Protein AF-A0A966RCL5-F1 (afdb_monomer_lite)

pLDDT: mean 83.94, std 15.54, range [43.03, 97.88]

Foldseek 3Di:
DDPVVVVVVVVVVPPDDPVDDDDDPDDDDDVPVVAPPVRLVVVLVVLVVCCVPPPVSVVVLLVVLCVVAPQHDADFDDDPDPVVRVVVSVVVVVLQCQAAPVSPDGVSVVSSVQSSLCVRRVDKDWDFDDPPPPRTHIYIDRLVVQAQDPVCPPPPQAHSNDGD

Secondary structure (DSSP, 8-state):
--THHHHHHHHHHSS--TTS----------HHHHS-HHHHHHHHHHHHHHHHH-HHHHHHHHHHHHHHHTT-PPP---SS-HHHHHHHHHHHHHHHHS-BTTS---HHHHHHHHHHHHHHHS-EEEEEEE-SSS-EEEEEEEGGG-S--GGGTT-TTEETTEE-

Sequence (164 aa):
MSLGSWFGRIVRAGAQDYTKRQHIYVTPQDTRTDVTNQSRKQVLGLARYWFYNSPVVRGAIDCMVRNSIGPGIKMQSRTSDEGWNRATEDWLSTWALACDVRGLLDFNTLQQVATRTMLRDNEVFLLLADNGDGWPMLQMVEAHRCETPDYLQGEKRVIDGVRV

Structure (mmCIF, N/CA/C/O backbone):
data_AF-A0A966RCL5-F1
#
_entry.id   AF-A0A966RCL5-F1
#
loop_
_atom_site.group_PDB
_atom_site.id
_atom_site.type_symbol
_atom_site.label_atom_id
_atom_site.label_alt_id
_atom_site.label_comp_id
_atom_site.label_asym_id
_atom_site.label_entity_id
_atom_site.label_seq_id
_atom_site.pdbx_PDB_ins_code
_atom_site.Cartn_x
_atom_site.Cartn_y
_atom_site.Cartn_z
_atom_site.occupancy
_atom_site.B_iso_or_equiv
_atom_site.auth_seq_id
_atom_site.auth_comp_id
_atom_site.auth_asym_id
_atom_site.auth_atom_id
_atom_site.pdbx_PDB_model_num
ATOM 1 N N . MET A 1 1 ? -26.801 -6.128 57.883 1.00 46.91 1 MET A N 1
ATOM 2 C CA . MET A 1 1 ? -26.048 -6.130 56.607 1.00 46.91 1 MET A CA 1
ATOM 3 C C . MET A 1 1 ? -26.411 -4.853 55.858 1.00 46.91 1 MET A C 1
ATOM 5 O O . MET A 1 1 ? -27.591 -4.625 55.651 1.00 46.91 1 MET A O 1
ATOM 9 N N . SER A 1 2 ? -25.443 -3.976 55.572 1.00 49.44 2 SER A N 1
ATOM 10 C CA . SER A 1 2 ? -25.685 -2.647 54.975 1.00 49.44 2 SER A CA 1
ATOM 11 C C . SER A 1 2 ? -25.618 -2.707 53.444 1.00 49.44 2 SER A C 1
ATOM 13 O O . SER A 1 2 ? -24.644 -3.234 52.904 1.00 49.44 2 SER A O 1
ATOM 15 N N . LEU A 1 3 ? -26.619 -2.136 52.756 1.00 51.12 3 LEU A N 1
ATOM 16 C CA . LEU A 1 3 ? -26.706 -2.036 51.287 1.00 51.12 3 LEU A CA 1
ATOM 17 C C . LEU A 1 3 ? -25.463 -1.398 50.635 1.00 51.12 3 LEU A C 1
ATOM 19 O O . LEU A 1 3 ? -25.152 -1.697 49.484 1.00 51.12 3 LEU A O 1
ATOM 23 N N . GLY A 1 4 ? -24.714 -0.567 51.369 1.00 55.16 4 GLY A N 1
ATOM 24 C CA . GLY A 1 4 ? -23.515 0.104 50.857 1.00 55.16 4 GLY A CA 1
ATOM 25 C C . GLY A 1 4 ? -22.352 -0.839 50.520 1.00 55.16 4 GLY A C 1
ATOM 26 O O . GLY A 1 4 ? -21.552 -0.528 49.640 1.00 55.16 4 GLY A O 1
ATOM 27 N N . SER A 1 5 ? -22.259 -2.018 51.153 1.00 54.28 5 SER A N 1
ATOM 28 C CA . SER A 1 5 ? -21.171 -2.970 50.861 1.00 54.28 5 SER A CA 1
ATOM 29 C C . SER A 1 5 ? -21.418 -3.800 49.598 1.00 54.28 5 SER A C 1
ATOM 31 O O . SER A 1 5 ? -20.472 -4.327 49.008 1.00 54.28 5 SER A O 1
ATOM 33 N N . 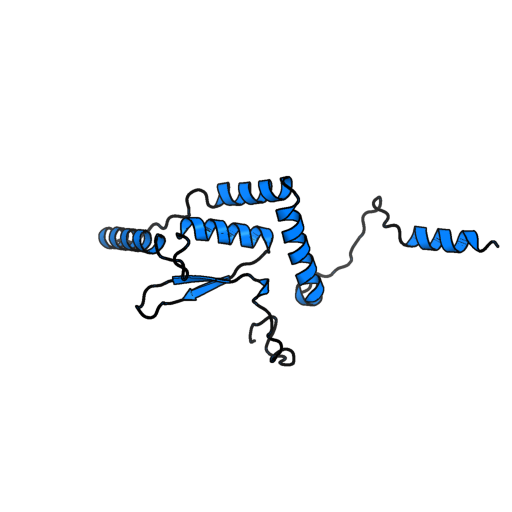TRP A 1 6 ? -22.676 -3.898 49.159 1.00 49.66 6 TRP A N 1
ATOM 34 C CA . TRP A 1 6 ? -23.063 -4.684 47.990 1.00 49.66 6 TRP A CA 1
ATOM 35 C C . TRP A 1 6 ? -22.715 -3.958 46.686 1.00 49.66 6 TRP A C 1
ATOM 37 O O . TRP A 1 6 ? -22.041 -4.530 45.830 1.00 49.66 6 TRP A O 1
ATOM 47 N N . PHE A 1 7 ? -23.034 -2.663 46.588 1.00 43.03 7 PHE A N 1
ATOM 48 C CA . PHE A 1 7 ? -22.668 -1.846 45.426 1.00 43.03 7 PHE A CA 1
ATOM 49 C C . PHE A 1 7 ? -21.148 -1.669 45.279 1.00 43.03 7 PHE A C 1
ATOM 51 O O . PHE A 1 7 ? -20.618 -1.798 44.176 1.00 43.03 7 PHE A O 1
ATOM 58 N N . GLY A 1 8 ? -20.411 -1.480 46.381 1.00 45.62 8 GLY A N 1
ATOM 59 C CA . GLY A 1 8 ? -18.943 -1.382 46.341 1.00 45.62 8 GLY A CA 1
ATOM 60 C C . GLY A 1 8 ? -18.240 -2.672 45.889 1.00 45.62 8 GLY A C 1
ATOM 61 O O . GLY A 1 8 ? -17.178 -2.618 45.266 1.00 45.62 8 GLY A O 1
ATOM 62 N N . ARG A 1 9 ? -18.840 -3.842 46.154 1.00 45.62 9 ARG A N 1
ATOM 63 C CA . ARG A 1 9 ? -18.336 -5.143 45.680 1.00 45.62 9 ARG A CA 1
ATOM 64 C C . ARG A 1 9 ? -18.590 -5.367 44.192 1.00 45.62 9 ARG A C 1
ATOM 66 O O . ARG A 1 9 ? -17.720 -5.923 43.531 1.00 45.62 9 ARG A O 1
ATOM 73 N N . ILE A 1 10 ? -19.720 -4.901 43.662 1.00 49.59 10 ILE A N 1
ATOM 74 C CA . ILE A 1 10 ? -20.030 -4.985 42.226 1.00 49.59 10 ILE A CA 1
ATOM 75 C C . ILE A 1 10 ? -19.056 -4.121 41.414 1.00 49.59 10 ILE A C 1
ATOM 77 O O . ILE A 1 10 ? -18.501 -4.586 40.423 1.00 49.59 10 ILE A O 1
ATOM 81 N N . VAL A 1 11 ? -18.757 -2.903 41.879 1.00 47.62 11 VAL A N 1
ATOM 82 C CA . VAL A 1 11 ? -17.806 -2.003 41.198 1.00 47.62 11 VAL A CA 1
ATOM 83 C C . VAL A 1 11 ? -16.373 -2.554 41.231 1.00 47.62 11 VAL A C 1
ATOM 85 O O . VAL A 1 11 ? -15.650 -2.437 40.246 1.00 47.62 11 VAL A O 1
ATOM 88 N N . ARG A 1 12 ? -15.965 -3.239 42.312 1.00 45.25 12 ARG A N 1
ATOM 89 C CA . ARG A 1 12 ? -14.673 -3.954 42.355 1.00 45.25 12 ARG A CA 1
ATOM 90 C C . ARG A 1 12 ? -14.645 -5.248 41.538 1.00 45.25 12 ARG A C 1
ATOM 92 O O . ARG A 1 12 ? -13.559 -5.664 41.159 1.00 45.25 12 ARG A O 1
ATOM 99 N N . ALA A 1 13 ? -15.789 -5.868 41.250 1.00 48.09 13 ALA A N 1
ATOM 100 C CA . ALA A 1 13 ? -15.859 -7.063 40.405 1.00 48.09 13 ALA A CA 1
ATOM 101 C C . ALA A 1 13 ? -15.697 -6.751 38.903 1.00 48.09 13 ALA A C 1
ATOM 103 O O . ALA A 1 13 ? -15.350 -7.646 38.139 1.00 48.09 13 ALA A O 1
ATOM 104 N N . GLY A 1 14 ? -15.913 -5.495 38.487 1.00 46.78 14 GLY A N 1
ATOM 105 C CA . GLY A 1 14 ? -15.661 -5.017 37.120 1.00 46.78 14 GLY A CA 1
ATOM 106 C C . GLY A 1 14 ? -14.296 -4.346 36.912 1.00 46.78 14 GLY A C 1
ATOM 107 O O . GLY A 1 14 ? -13.959 -3.990 35.786 1.00 46.78 14 GLY A O 1
ATOM 108 N N . ALA A 1 15 ? -13.504 -4.154 37.971 1.00 53.31 15 ALA A N 1
ATOM 109 C CA . ALA A 1 15 ? -12.158 -3.610 37.843 1.00 53.31 15 ALA A CA 1
ATOM 110 C C . ALA A 1 15 ? -11.217 -4.713 37.341 1.00 53.31 15 ALA A C 1
ATOM 112 O O . ALA A 1 15 ? -10.937 -5.679 38.050 1.00 53.31 15 ALA A O 1
ATOM 113 N N . GLN A 1 16 ? -10.753 -4.574 36.101 1.00 58.06 16 GLN A N 1
ATOM 114 C CA . GLN A 1 16 ? -9.826 -5.511 35.478 1.00 58.06 16 GLN A CA 1
ATOM 115 C C . GLN A 1 16 ? -8.510 -5.522 36.280 1.00 58.06 16 GLN A C 1
ATOM 117 O O . GLN A 1 16 ? -7.799 -4.522 36.350 1.00 58.06 16 GLN A O 1
ATOM 122 N N . ASP A 1 17 ? -8.223 -6.632 36.961 1.00 60.06 17 ASP A N 1
ATOM 123 C CA . ASP A 1 17 ? -7.047 -6.788 37.824 1.00 60.06 17 ASP A CA 1
ATOM 124 C C . ASP A 1 17 ? -5.792 -7.014 36.962 1.00 60.06 17 ASP A C 1
ATOM 126 O O . ASP A 1 17 ? -5.484 -8.139 36.564 1.00 60.06 17 ASP A O 1
ATOM 130 N N . TYR A 1 18 ? -5.076 -5.930 36.645 1.00 60.59 18 TYR A N 1
ATOM 131 C CA . TYR A 1 18 ? -3.883 -5.935 35.781 1.00 60.59 18 TYR A CA 1
ATOM 132 C C . TYR A 1 18 ? -2.660 -6.636 36.395 1.00 60.59 18 TYR A C 1
ATOM 134 O O . TYR A 1 18 ? -1.648 -6.809 35.718 1.00 60.59 18 TYR A O 1
ATOM 142 N N . THR A 1 19 ? -2.721 -7.035 37.670 1.00 67.19 19 THR A N 1
ATOM 143 C CA . THR A 1 19 ? -1.608 -7.721 38.349 1.00 67.19 19 THR A CA 1
ATOM 144 C C . THR A 1 19 ? -1.571 -9.224 38.082 1.00 67.19 19 THR A C 1
ATOM 146 O O . THR A 1 19 ? -0.574 -9.882 38.380 1.00 67.19 19 THR A O 1
ATOM 149 N N . LYS A 1 20 ? -2.635 -9.786 37.497 1.00 55.88 20 LYS A N 1
ATOM 150 C CA . LYS A 1 20 ? -2.749 -11.221 37.234 1.00 55.88 20 LYS A CA 1
ATOM 151 C C . LYS A 1 20 ? -2.663 -11.507 35.745 1.00 55.88 20 LYS A C 1
ATOM 153 O O . LYS A 1 20 ? -3.388 -10.927 34.940 1.00 55.88 20 LYS A O 1
ATOM 158 N N . ARG A 1 21 ? -1.811 -12.471 35.383 1.00 53.72 21 ARG A N 1
ATOM 159 C CA . ARG A 1 21 ? -1.756 -13.018 34.025 1.00 53.72 21 ARG A CA 1
ATOM 160 C C . ARG A 1 21 ? -3.096 -13.686 33.713 1.00 53.72 21 ARG A C 1
ATOM 162 O O . ARG A 1 21 ? -3.425 -14.720 34.287 1.00 53.72 21 ARG A O 1
ATOM 169 N N . GLN A 1 22 ? -3.871 -13.077 32.824 1.00 53.66 22 GLN A N 1
ATOM 170 C CA . GLN A 1 22 ? -5.119 -13.647 32.330 1.00 53.66 22 GLN A CA 1
ATOM 171 C C . GLN A 1 22 ? -4.786 -14.760 31.332 1.00 53.66 22 GLN A C 1
ATOM 173 O O . GLN A 1 22 ? -4.090 -14.529 30.344 1.00 53.66 22 GLN A O 1
ATOM 178 N N . HIS A 1 23 ? -5.265 -15.973 31.601 1.00 49.69 23 HIS A N 1
ATOM 179 C CA . HIS A 1 23 ? -5.254 -17.054 30.623 1.00 49.69 23 HIS A CA 1
ATOM 180 C C . HIS A 1 23 ? -6.547 -16.983 29.815 1.00 49.69 23 HIS A C 1
ATOM 182 O O . HIS A 1 23 ? -7.626 -17.255 30.337 1.00 49.69 23 HIS A O 1
ATOM 188 N N . ILE A 1 24 ? -6.429 -16.600 28.545 1.00 62.91 24 ILE A N 1
ATOM 189 C CA . ILE A 1 24 ? -7.526 -16.675 27.583 1.00 62.91 24 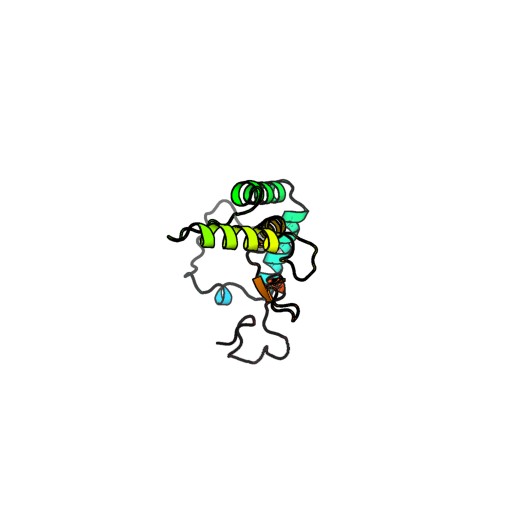ILE A CA 1
ATOM 190 C C . ILE A 1 24 ? -7.447 -18.062 26.945 1.00 62.91 24 ILE A C 1
ATOM 192 O O . ILE A 1 24 ? -6.521 -18.351 26.189 1.00 62.91 24 ILE A O 1
ATOM 196 N N . TYR A 1 25 ? -8.396 -18.934 27.282 1.00 57.62 25 TYR A N 1
ATOM 197 C CA . TYR A 1 25 ? -8.527 -20.258 26.672 1.00 57.62 25 TYR A CA 1
ATOM 198 C C . TYR A 1 25 ? -9.247 -20.138 25.327 1.00 57.62 25 TYR A C 1
ATOM 200 O O . TYR A 1 25 ? -10.406 -20.520 25.192 1.00 57.62 25 TYR A O 1
ATOM 208 N N . VAL A 1 26 ? -8.562 -19.560 24.343 1.00 61.88 26 VAL A N 1
ATOM 209 C CA . VAL A 1 26 ? -9.010 -19.547 22.948 1.00 61.88 26 VAL A CA 1
ATOM 210 C C . VAL A 1 26 ? -8.265 -20.644 22.204 1.00 61.88 26 VAL A C 1
ATOM 212 O O . VAL A 1 26 ? -7.035 -20.685 22.186 1.00 61.88 26 VAL A O 1
ATOM 215 N N . THR A 1 27 ? -9.017 -21.560 21.603 1.00 67.56 27 THR A N 1
ATOM 216 C CA . THR A 1 27 ? -8.495 -22.380 20.510 1.00 67.56 27 THR A CA 1
ATOM 217 C C . THR A 1 27 ? -8.407 -21.458 19.298 1.00 67.56 27 THR A C 1
ATOM 219 O O . THR A 1 27 ? -9.427 -20.843 19.000 1.00 67.56 27 THR A O 1
ATOM 222 N N . PRO A 1 28 ? -7.255 -21.308 18.621 1.00 57.34 28 PRO A N 1
ATOM 223 C CA . PRO A 1 28 ? -7.177 -20.442 17.449 1.00 57.34 28 PRO A CA 1
ATOM 224 C C . PRO A 1 28 ? -8.182 -20.937 16.407 1.00 57.34 28 PRO A C 1
ATOM 226 O O . PRO A 1 28 ? -8.071 -22.064 15.921 1.00 57.34 28 PRO A O 1
ATOM 229 N N . GLN A 1 29 ? -9.197 -20.124 16.134 1.00 65.81 29 GLN A N 1
ATOM 230 C CA . GLN A 1 29 ? -10.150 -20.347 15.061 1.00 65.81 29 GLN A CA 1
ATOM 231 C C . GLN A 1 29 ? -9.920 -19.292 13.980 1.00 65.81 29 GLN A C 1
ATOM 233 O O . GLN A 1 29 ? -9.048 -18.428 14.086 1.00 65.81 29 GLN A O 1
ATOM 238 N N . ASP A 1 30 ? -10.665 -19.404 12.888 1.00 66.06 30 ASP A N 1
ATOM 239 C CA . ASP A 1 30 ? -10.607 -18.405 11.834 1.00 66.06 30 ASP A CA 1
ATOM 240 C C . ASP A 1 30 ? -11.062 -17.038 12.379 1.00 66.06 30 ASP A C 1
ATOM 242 O O . ASP A 1 30 ? -11.990 -16.952 13.185 1.00 66.06 30 ASP A O 1
ATOM 246 N N . THR A 1 31 ? -10.450 -15.940 11.930 1.00 63.66 31 THR A N 1
ATOM 247 C CA . THR A 1 31 ? -10.718 -14.598 12.496 1.00 63.66 31 THR A CA 1
ATOM 248 C C . THR A 1 31 ? -12.201 -14.217 12.385 1.00 63.66 31 THR A C 1
ATOM 250 O O . THR A 1 31 ? -12.730 -13.487 13.221 1.00 63.66 31 THR A O 1
ATOM 253 N N . ARG A 1 32 ? -12.905 -14.787 11.398 1.00 66.62 32 ARG A N 1
ATOM 254 C CA . ARG A 1 32 ? -14.361 -14.696 11.226 1.00 66.62 32 ARG A CA 1
ATOM 255 C C . ARG A 1 32 ? -15.159 -15.182 12.442 1.00 66.62 32 ARG A C 1
ATOM 257 O O . ARG A 1 32 ? -16.207 -14.614 12.738 1.00 66.62 32 ARG A O 1
ATOM 264 N N . THR A 1 33 ? -14.743 -16.267 13.093 1.00 69.44 33 THR A N 1
ATOM 265 C CA . THR A 1 33 ? -15.453 -16.802 14.268 1.00 69.44 33 THR A CA 1
ATOM 266 C C . THR A 1 33 ? -15.073 -16.073 15.546 1.00 69.44 33 THR A C 1
ATOM 268 O O . THR A 1 33 ? -15.893 -15.996 16.457 1.00 69.44 33 THR A O 1
ATOM 271 N N . ASP A 1 34 ? -13.865 -15.510 15.587 1.00 73.50 34 ASP A N 1
ATOM 272 C CA . ASP A 1 34 ? -13.339 -14.826 16.767 1.00 73.50 34 ASP A CA 1
ATOM 273 C C . ASP A 1 34 ? -13.782 -13.356 16.845 1.00 73.50 34 ASP A C 1
ATOM 275 O O . ASP A 1 34 ? -13.901 -12.798 17.938 1.00 73.50 34 ASP A O 1
ATOM 279 N N . VAL A 1 35 ? -14.048 -12.711 15.702 1.00 76.56 35 VAL A N 1
ATOM 280 C CA . VAL A 1 35 ? -14.335 -11.273 15.627 1.00 76.56 35 VAL A CA 1
ATOM 281 C C . VAL A 1 35 ? -15.534 -10.994 14.722 1.00 76.56 35 VAL A C 1
ATOM 283 O O . VAL A 1 35 ? -15.554 -11.347 13.546 1.00 76.56 35 VAL A O 1
ATOM 286 N N . THR A 1 36 ? -16.531 -10.280 15.253 1.00 80.94 36 THR A N 1
ATOM 287 C CA . THR A 1 36 ? -17.680 -9.825 14.452 1.00 80.94 36 THR A CA 1
ATOM 288 C C . THR A 1 36 ? -17.272 -8.749 13.439 1.00 80.94 36 THR A C 1
ATOM 290 O O . THR A 1 36 ? -16.323 -7.991 13.662 1.00 80.94 36 THR A O 1
ATOM 293 N N . ASN A 1 37 ? -18.042 -8.592 12.358 1.00 78.12 37 ASN A N 1
ATOM 294 C CA . ASN A 1 37 ? -17.800 -7.542 11.357 1.00 78.12 37 ASN A CA 1
ATOM 295 C C . ASN A 1 37 ? -17.778 -6.133 11.975 1.00 78.12 37 ASN A C 1
ATOM 297 O O . ASN A 1 37 ? -16.945 -5.301 11.613 1.00 78.12 37 ASN A O 1
ATOM 301 N N . GLN A 1 38 ? -18.638 -5.871 12.963 1.00 80.25 38 GLN A N 1
ATOM 302 C CA . GLN A 1 38 ? -18.665 -4.593 13.672 1.00 80.25 38 GLN A CA 1
ATOM 303 C C . GLN A 1 38 ? -17.400 -4.375 14.511 1.00 80.25 38 GLN A C 1
ATOM 305 O O . GLN A 1 38 ? -16.808 -3.297 14.457 1.00 80.25 38 GLN A O 1
ATOM 310 N N . SER A 1 39 ? -16.948 -5.397 15.241 1.00 84.88 39 SER A N 1
ATOM 311 C CA . SER A 1 39 ? -15.701 -5.339 16.010 1.00 84.88 39 SER A CA 1
ATOM 312 C C . SER A 1 39 ? -14.490 -5.110 15.100 1.00 84.88 39 SER A C 1
ATOM 314 O O . SER A 1 39 ? -13.619 -4.309 15.433 1.00 84.88 39 SER A O 1
ATOM 316 N N . ARG A 1 40 ? -14.466 -5.715 13.903 1.00 81.19 40 ARG A N 1
ATOM 317 C CA . ARG A 1 40 ? -13.418 -5.479 12.896 1.00 81.19 40 ARG A CA 1
ATOM 318 C C . ARG A 1 40 ? -13.370 -4.010 12.457 1.00 81.19 40 ARG A C 1
ATOM 320 O O . ARG A 1 40 ? -12.300 -3.402 12.457 1.00 81.19 40 ARG A O 1
ATOM 327 N N . LYS A 1 41 ? -14.531 -3.408 12.165 1.00 85.12 41 LYS A N 1
ATOM 328 C CA . LYS A 1 41 ? -14.639 -1.976 11.822 1.00 85.12 41 LYS A CA 1
ATOM 329 C C . LYS A 1 41 ? -14.184 -1.071 12.974 1.00 85.12 41 LYS A C 1
ATOM 331 O O . LYS A 1 41 ? -13.519 -0.066 12.731 1.00 85.12 41 LYS A O 1
ATOM 336 N N . GLN A 1 42 ? -14.487 -1.432 14.223 1.00 89.31 42 GLN A N 1
ATOM 337 C CA . GLN A 1 42 ? -14.026 -0.694 15.406 1.00 89.31 42 GLN A CA 1
ATOM 338 C C . GLN A 1 42 ? -12.503 -0.744 15.566 1.00 89.31 42 GLN A C 1
ATOM 340 O O . GLN A 1 42 ? -11.888 0.296 15.796 1.00 89.31 42 GLN A O 1
ATOM 345 N N . VAL A 1 43 ? -11.887 -1.921 15.400 1.00 88.56 43 VAL A N 1
ATOM 346 C CA . VAL A 1 43 ? -10.424 -2.081 15.446 1.00 88.56 43 VAL A CA 1
ATOM 347 C C . VAL A 1 43 ? -9.757 -1.240 14.360 1.00 88.56 43 VAL A C 1
ATOM 349 O O . VAL A 1 43 ? -8.813 -0.508 14.652 1.00 88.56 43 VAL A O 1
ATOM 352 N N . LEU A 1 44 ? -10.285 -1.268 13.134 1.00 89.94 44 LEU A N 1
ATOM 353 C CA . LEU A 1 44 ? -9.789 -0.436 12.038 1.00 89.94 44 LEU A CA 1
ATOM 354 C C . LEU A 1 44 ? -9.898 1.066 12.356 1.00 89.94 44 LEU A C 1
ATOM 356 O O . LEU A 1 44 ? -8.944 1.822 12.163 1.00 89.94 44 LEU A O 1
ATOM 360 N N . GLY A 1 45 ? -11.052 1.509 12.866 1.00 92.81 45 GLY A N 1
ATOM 361 C CA . GLY A 1 45 ? -11.261 2.899 13.274 1.00 92.81 45 GLY A CA 1
ATOM 362 C C . GLY A 1 45 ? -10.284 3.333 14.368 1.00 92.81 45 GLY A C 1
ATOM 363 O O . GLY A 1 45 ? -9.700 4.415 14.288 1.00 92.81 45 GLY A O 1
ATOM 364 N N . LEU A 1 46 ? -10.045 2.461 15.349 1.00 93.81 46 LEU A N 1
ATOM 365 C CA . LEU A 1 46 ? -9.085 2.690 16.422 1.00 93.81 46 LEU A CA 1
ATOM 366 C C . LEU A 1 46 ? -7.645 2.759 15.890 1.00 93.81 46 LEU A C 1
ATOM 368 O O . LEU A 1 46 ? -6.906 3.662 16.274 1.00 93.81 46 LEU A O 1
ATOM 372 N N . ALA A 1 47 ? -7.249 1.871 14.975 1.00 93.81 47 ALA A N 1
ATOM 373 C CA . ALA A 1 47 ? -5.922 1.889 14.359 1.00 93.81 47 ALA A CA 1
ATOM 374 C C . ALA A 1 47 ? -5.653 3.213 13.623 1.00 93.81 47 ALA A C 1
ATOM 376 O O . ALA A 1 47 ? -4.620 3.857 13.833 1.00 93.81 47 ALA A O 1
ATOM 377 N N . ARG A 1 48 ? -6.630 3.688 12.838 1.00 94.88 48 ARG A N 1
ATOM 378 C CA . ARG A 1 48 ? -6.568 5.000 12.176 1.00 94.88 48 ARG A CA 1
ATOM 379 C C . ARG A 1 48 ? -6.497 6.137 13.195 1.00 94.88 48 ARG A C 1
ATOM 381 O O . ARG A 1 48 ? -5.659 7.025 13.047 1.00 94.88 48 ARG A O 1
ATOM 388 N N . TYR A 1 49 ? -7.306 6.092 14.253 1.00 96.75 49 TYR A N 1
ATOM 389 C CA . TYR A 1 49 ? -7.245 7.071 15.340 1.00 96.75 49 TYR A CA 1
ATOM 390 C C . TYR A 1 49 ? -5.845 7.138 15.968 1.00 96.75 49 TYR A C 1
ATOM 392 O O . TYR A 1 49 ? -5.290 8.229 16.098 1.00 96.75 49 TYR A O 1
ATOM 400 N N . TRP A 1 50 ? -5.231 5.999 16.301 1.00 96.12 50 TRP A N 1
ATOM 401 C CA . TRP A 1 50 ? -3.874 5.965 16.855 1.00 96.12 50 TRP A CA 1
ATOM 402 C C . TRP A 1 50 ? -2.833 6.503 15.879 1.00 96.12 50 TRP A C 1
ATOM 404 O O . TRP A 1 50 ? -1.969 7.276 16.283 1.00 96.12 50 TRP A O 1
ATOM 414 N N . PHE A 1 51 ? -2.932 6.166 14.595 1.00 96.38 51 PHE A N 1
ATOM 415 C CA . PHE A 1 51 ? -2.021 6.682 13.575 1.00 96.38 51 PHE A CA 1
ATOM 416 C C . PHE A 1 51 ? -2.107 8.213 13.411 1.00 96.38 51 PHE A C 1
ATOM 418 O O . PHE A 1 51 ? -1.096 8.899 13.212 1.00 96.38 51 PHE A O 1
ATOM 425 N N . TYR A 1 52 ? -3.311 8.783 13.512 1.00 95.38 52 TYR A N 1
ATOM 426 C CA . TYR A 1 52 ? -3.507 10.227 13.378 1.00 95.38 52 TYR A CA 1
ATOM 427 C C . TYR A 1 52 ? -3.200 11.021 14.658 1.00 95.38 52 TYR A C 1
ATOM 429 O O . TYR A 1 52 ? -2.794 12.179 14.555 1.00 95.38 52 TYR A O 1
ATOM 437 N N . ASN A 1 53 ? -3.308 10.408 15.839 1.00 97.19 53 ASN A N 1
ATOM 438 C CA . ASN A 1 53 ? -3.166 11.120 17.114 1.00 97.19 53 ASN A CA 1
ATOM 439 C C . ASN A 1 53 ? -1.883 10.793 17.892 1.00 97.19 53 ASN A C 1
ATOM 441 O O . ASN A 1 53 ? -1.453 11.603 18.708 1.00 97.19 53 ASN A O 1
ATOM 445 N N . SER A 1 54 ? -1.242 9.646 17.648 1.00 97.62 54 SER A N 1
ATOM 446 C CA . SER A 1 54 ? 0.014 9.280 18.309 1.00 97.62 54 SER A CA 1
ATOM 447 C C . SER A 1 54 ? 1.211 9.490 17.377 1.00 97.62 54 SER A C 1
ATOM 449 O O . SER A 1 54 ? 1.380 8.736 16.410 1.00 97.62 54 SER A O 1
ATOM 451 N N . PRO A 1 55 ? 2.095 10.468 17.660 1.00 97.50 55 PRO A N 1
ATOM 452 C CA . PRO A 1 55 ? 3.294 10.684 16.853 1.00 97.50 55 PRO A CA 1
ATOM 453 C C . PRO A 1 55 ? 4.262 9.497 16.925 1.00 97.50 55 PRO A C 1
ATOM 455 O O . PRO A 1 55 ? 4.980 9.243 15.96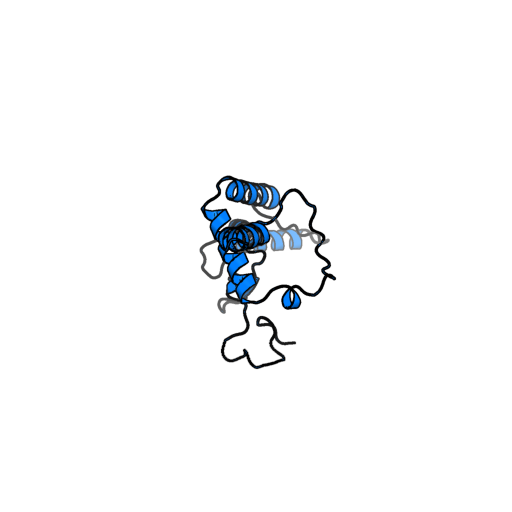4 1.00 97.50 55 PRO A O 1
ATOM 458 N N . VAL A 1 56 ? 4.247 8.734 18.025 1.00 97.88 56 VAL A N 1
ATOM 459 C CA . VAL A 1 56 ? 5.070 7.526 18.187 1.00 97.88 56 VAL A CA 1
ATOM 460 C C . VAL A 1 56 ? 4.629 6.441 17.206 1.00 97.88 56 VAL A C 1
ATOM 462 O O . VAL A 1 56 ? 5.462 5.874 16.505 1.00 97.88 56 VAL A O 1
ATOM 465 N N . VAL A 1 57 ? 3.318 6.193 17.105 1.00 96.88 57 VAL A N 1
ATOM 466 C CA . VAL A 1 57 ? 2.764 5.197 16.171 1.00 96.88 57 VAL A CA 1
ATOM 467 C C . VAL A 1 57 ? 3.023 5.617 14.728 1.00 96.88 57 VAL A C 1
ATOM 469 O O . VAL A 1 57 ? 3.509 4.814 13.933 1.00 96.88 57 VAL A O 1
ATOM 472 N N . ARG A 1 58 ? 2.766 6.888 14.392 1.00 97.44 58 ARG A N 1
ATOM 473 C CA . ARG A 1 58 ? 3.056 7.416 13.053 1.00 97.44 58 ARG A CA 1
ATOM 474 C C . ARG A 1 58 ? 4.532 7.277 12.697 1.00 97.44 58 ARG A C 1
ATOM 476 O O . ARG A 1 58 ? 4.849 6.745 11.639 1.00 97.44 58 ARG A O 1
ATOM 483 N N . GLY A 1 59 ? 5.419 7.712 13.590 1.00 97.81 59 GLY A N 1
ATOM 484 C CA . GLY A 1 59 ? 6.863 7.645 13.384 1.00 97.81 59 GLY A CA 1
ATOM 485 C C . GLY A 1 59 ? 7.366 6.214 13.208 1.00 97.81 59 GLY A C 1
ATOM 486 O O . GLY A 1 59 ? 8.213 5.978 12.350 1.00 97.81 59 GLY A O 1
ATOM 487 N N . ALA A 1 60 ? 6.816 5.253 13.957 1.00 97.62 60 ALA A N 1
ATOM 488 C CA . ALA A 1 60 ? 7.147 3.839 13.802 1.00 97.62 60 ALA A CA 1
ATOM 489 C C . ALA A 1 60 ? 6.757 3.309 12.413 1.00 97.62 60 ALA A C 1
ATOM 491 O O . ALA A 1 60 ? 7.601 2.735 11.726 1.00 97.62 60 ALA A O 1
ATOM 492 N N . ILE A 1 61 ? 5.519 3.559 11.968 1.00 97.00 61 ILE A N 1
ATOM 493 C CA . ILE A 1 61 ? 5.053 3.135 10.638 1.00 97.00 61 ILE A CA 1
ATOM 494 C C . ILE A 1 61 ? 5.860 3.820 9.531 1.00 97.00 61 ILE A C 1
ATOM 496 O O . ILE A 1 61 ? 6.326 3.151 8.614 1.00 97.00 61 ILE A O 1
ATOM 500 N N . ASP A 1 62 ? 6.085 5.131 9.617 1.00 96.38 62 ASP A N 1
ATOM 501 C CA . ASP A 1 62 ? 6.859 5.853 8.603 1.00 96.38 62 ASP A CA 1
ATOM 502 C C . ASP A 1 62 ? 8.322 5.391 8.552 1.00 96.38 62 ASP A C 1
ATOM 504 O O . ASP A 1 62 ? 8.908 5.335 7.471 1.00 96.38 62 ASP A O 1
ATOM 508 N N . CYS A 1 63 ? 8.909 5.017 9.692 1.00 97.50 63 CYS A N 1
ATOM 509 C CA . CYS A 1 63 ? 10.243 4.423 9.751 1.00 97.50 63 CYS A CA 1
ATOM 510 C C . CYS A 1 63 ? 10.280 3.062 9.041 1.00 97.50 63 CYS A C 1
ATOM 512 O O . CYS A 1 63 ? 11.171 2.822 8.226 1.00 97.50 63 CYS A O 1
ATOM 514 N N . MET A 1 64 ? 9.288 2.199 9.290 1.00 96.69 64 MET A N 1
ATOM 515 C CA . MET A 1 64 ? 9.160 0.911 8.601 1.00 96.69 64 MET A CA 1
ATOM 516 C C . MET A 1 64 ? 9.021 1.106 7.089 1.00 96.69 64 MET A C 1
ATOM 518 O O . MET A 1 64 ? 9.804 0.546 6.330 1.00 96.69 64 MET A O 1
ATOM 522 N N . VAL A 1 65 ? 8.097 1.962 6.642 1.00 96.81 65 VAL A N 1
ATOM 523 C CA . VAL A 1 65 ? 7.882 2.233 5.209 1.00 96.81 65 VAL A CA 1
ATOM 524 C C . VAL A 1 65 ? 9.153 2.772 4.555 1.00 96.81 65 VAL A C 1
ATOM 526 O O . VAL A 1 65 ? 9.555 2.289 3.497 1.00 96.81 65 VAL A O 1
ATOM 529 N N . ARG A 1 66 ? 9.821 3.741 5.193 1.00 95.25 66 ARG A N 1
ATOM 530 C CA . ARG A 1 66 ? 11.045 4.351 4.659 1.00 95.25 66 ARG A CA 1
ATOM 531 C C . ARG A 1 66 ? 12.187 3.346 4.540 1.00 95.25 66 ARG A C 1
ATOM 533 O O . ARG A 1 66 ? 12.901 3.386 3.548 1.00 95.25 66 ARG A O 1
ATOM 540 N N . ASN A 1 67 ? 12.365 2.466 5.522 1.00 95.19 67 ASN A N 1
ATOM 541 C CA . ASN A 1 67 ? 13.462 1.499 5.507 1.00 95.19 67 ASN A CA 1
ATOM 542 C C . ASN A 1 67 ? 13.172 0.283 4.620 1.00 95.19 67 ASN A C 1
ATOM 544 O O . ASN A 1 67 ? 14.104 -0.287 4.063 1.00 95.19 67 ASN A O 1
ATOM 548 N N . SER A 1 68 ? 11.906 -0.116 4.479 1.00 94.06 68 SER A N 1
ATOM 549 C CA . SER A 1 68 ? 11.523 -1.260 3.647 1.00 94.06 68 SER A CA 1
ATOM 550 C C . SER A 1 68 ? 11.414 -0.907 2.164 1.00 94.06 68 SER A C 1
ATOM 552 O O . SER A 1 68 ? 11.900 -1.665 1.332 1.00 94.06 68 SER A O 1
ATOM 554 N N . ILE A 1 69 ? 10.781 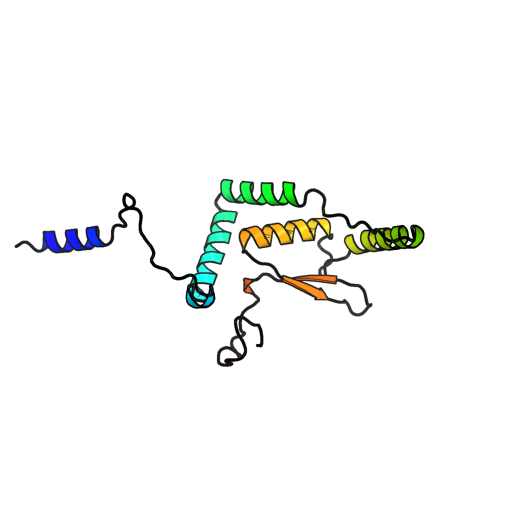0.221 1.824 1.00 94.94 69 ILE A N 1
ATOM 555 C CA . ILE A 1 69 ? 10.559 0.626 0.425 1.00 94.94 69 ILE A CA 1
ATOM 556 C C . ILE A 1 69 ? 11.643 1.591 -0.056 1.00 94.94 69 ILE A C 1
ATOM 558 O O . ILE A 1 69 ? 12.108 1.495 -1.191 1.00 94.94 69 ILE A O 1
ATOM 562 N N . GLY A 1 70 ? 12.059 2.528 0.801 1.00 91.81 70 GLY A N 1
ATOM 563 C CA . GLY A 1 70 ? 13.042 3.550 0.451 1.00 91.81 70 GLY A CA 1
ATOM 564 C C . GLY A 1 70 ? 12.636 4.330 -0.809 1.00 91.81 70 GLY A C 1
ATOM 565 O O . GLY A 1 70 ? 11.525 4.861 -0.853 1.00 91.81 70 GLY A O 1
ATOM 566 N N . PRO A 1 71 ? 13.507 4.419 -1.832 1.00 90.25 71 PRO A N 1
ATOM 567 C CA . PRO A 1 71 ? 13.206 5.114 -3.083 1.00 90.25 71 PRO A CA 1
ATOM 568 C C . PRO A 1 71 ? 12.262 4.336 -4.018 1.00 90.25 71 PRO A C 1
ATOM 570 O O . PRO A 1 71 ? 11.945 4.845 -5.087 1.00 90.25 71 PRO A O 1
ATOM 573 N N . GLY A 1 72 ? 11.831 3.130 -3.640 1.00 90.31 72 GLY A N 1
ATOM 574 C CA . GLY A 1 72 ? 11.017 2.239 -4.460 1.00 90.31 72 GLY A CA 1
ATOM 575 C C . GLY A 1 72 ? 11.764 0.971 -4.865 1.00 90.31 72 GLY A C 1
ATOM 576 O O . GLY A 1 72 ? 12.970 0.973 -5.130 1.00 90.31 72 GLY A O 1
ATOM 577 N N . ILE A 1 73 ? 11.023 -0.133 -4.902 1.00 90.44 73 ILE A N 1
ATOM 578 C CA . ILE A 1 73 ? 11.496 -1.440 -5.344 1.00 90.44 73 ILE A CA 1
ATOM 579 C C . ILE A 1 73 ? 11.704 -1.385 -6.854 1.00 90.44 73 ILE A C 1
ATOM 581 O O . ILE A 1 73 ? 10.774 -1.112 -7.615 1.00 90.44 73 ILE A O 1
ATOM 585 N N . LYS A 1 74 ? 12.936 -1.676 -7.274 1.00 88.12 74 LYS A N 1
ATOM 586 C CA . LYS A 1 74 ? 13.330 -1.738 -8.681 1.00 88.12 74 LYS A CA 1
ATOM 587 C C . LYS A 1 74 ? 13.261 -3.170 -9.184 1.00 88.12 74 LYS A C 1
ATOM 589 O O . LYS A 1 74 ? 13.676 -4.099 -8.492 1.00 88.12 74 LYS A O 1
ATOM 594 N N . MET A 1 75 ? 12.764 -3.330 -10.400 1.00 87.19 75 MET A N 1
ATOM 595 C CA . MET A 1 75 ? 12.736 -4.615 -11.085 1.00 87.19 75 MET A CA 1
ATOM 596 C C . MET A 1 75 ? 14.060 -4.835 -11.820 1.00 87.19 75 MET A C 1
ATOM 598 O O . MET A 1 75 ? 14.656 -3.882 -12.317 1.00 87.19 75 MET A O 1
ATOM 602 N N . GLN A 1 76 ? 14.526 -6.083 -11.848 1.00 91.44 76 GLN A N 1
ATOM 603 C CA . GLN A 1 76 ? 15.732 -6.497 -12.566 1.00 91.44 76 GLN A CA 1
ATOM 604 C C . GLN A 1 76 ? 15.421 -7.762 -13.358 1.00 91.44 76 GLN A C 1
ATOM 606 O O . GLN A 1 76 ? 15.008 -8.773 -12.781 1.00 91.44 76 GLN A O 1
ATOM 611 N N . SER A 1 77 ? 15.626 -7.708 -14.669 1.00 93.19 77 SER A N 1
ATOM 612 C CA . SER A 1 77 ? 15.396 -8.837 -15.567 1.00 93.19 77 SER A CA 1
ATOM 613 C C . SER A 1 77 ? 16.647 -9.710 -15.620 1.00 93.19 77 SER A C 1
ATOM 615 O O . SER A 1 77 ? 17.756 -9.224 -15.824 1.00 93.19 77 SER A O 1
ATOM 617 N N . ARG A 1 78 ? 16.493 -11.022 -15.403 1.00 93.44 78 ARG A N 1
ATOM 618 C CA . ARG A 1 78 ? 17.615 -11.979 -15.329 1.00 93.44 78 ARG A CA 1
ATOM 619 C C . ARG A 1 78 ? 17.448 -13.132 -16.312 1.00 93.44 78 ARG A C 1
ATOM 621 O O . ARG A 1 78 ? 17.478 -14.296 -15.921 1.00 93.44 78 ARG A O 1
ATOM 628 N N . THR A 1 79 ? 17.237 -12.803 -17.583 1.00 94.81 79 THR A N 1
ATOM 629 C CA . THR A 1 79 ? 17.198 -13.793 -18.672 1.00 94.81 79 THR A CA 1
ATOM 630 C C . THR A 1 79 ? 18.553 -13.888 -19.384 1.00 94.81 79 THR A C 1
ATOM 632 O O . THR A 1 79 ? 19.438 -13.069 -19.135 1.00 94.81 79 THR A O 1
ATOM 635 N N . SER A 1 80 ? 18.728 -14.885 -20.258 1.00 96.06 80 SER A N 1
ATOM 636 C CA . SER A 1 80 ? 19.951 -15.069 -21.058 1.00 96.06 80 SER A CA 1
ATOM 637 C C . SER A 1 80 ? 20.133 -14.039 -22.179 1.00 96.06 80 SER A C 1
ATOM 639 O O . SER A 1 80 ? 21.219 -13.960 -22.742 1.00 96.06 80 SER A O 1
ATOM 641 N N . ASP A 1 81 ? 19.087 -13.285 -22.527 1.00 95.69 81 ASP A N 1
ATOM 642 C CA . ASP A 1 81 ? 19.122 -12.252 -23.564 1.00 95.69 81 ASP A CA 1
ATOM 643 C C . ASP A 1 81 ? 19.244 -10.863 -22.917 1.00 95.69 81 ASP A C 1
ATOM 645 O O . ASP A 1 81 ? 18.301 -10.337 -22.321 1.00 95.69 81 ASP A O 1
ATOM 649 N N . GLU A 1 82 ? 20.430 -10.260 -23.028 1.00 94.56 82 GLU A N 1
ATOM 650 C CA . GLU A 1 82 ? 20.700 -8.923 -22.489 1.00 94.56 82 GLU A CA 1
ATOM 651 C C . GLU A 1 82 ? 19.894 -7.820 -23.192 1.00 94.56 82 GLU A C 1
ATOM 653 O O . GLU A 1 82 ? 19.518 -6.835 -22.552 1.00 94.56 82 GLU A O 1
ATOM 658 N N . GLY A 1 83 ? 19.593 -7.987 -24.485 1.00 95.75 83 GLY A N 1
ATOM 659 C CA . GLY A 1 83 ? 18.785 -7.040 -25.250 1.00 95.75 83 GLY A CA 1
ATOM 660 C C . GLY A 1 83 ? 17.344 -7.012 -24.749 1.00 95.75 83 GLY A C 1
ATOM 661 O O . GLY A 1 83 ? 16.793 -5.937 -24.502 1.00 95.75 83 GLY A O 1
ATOM 662 N N . TRP A 1 84 ? 16.769 -8.193 -24.510 1.00 94.94 84 TRP A N 1
ATOM 663 C CA . TRP A 1 84 ? 15.447 -8.331 -23.895 1.00 94.94 84 TRP A CA 1
ATOM 664 C C . TRP A 1 84 ? 15.399 -7.754 -22.477 1.00 94.94 84 TRP A C 1
ATOM 666 O O . TRP A 1 84 ? 14.451 -7.043 -22.130 1.00 94.94 84 TRP A O 1
ATOM 676 N N . ASN A 1 85 ? 16.427 -8.021 -21.662 1.00 96.25 85 ASN A N 1
ATOM 677 C CA . ASN A 1 85 ? 16.499 -7.509 -20.293 1.00 96.25 85 ASN A CA 1
ATOM 678 C C . ASN A 1 85 ? 16.454 -5.974 -20.276 1.00 96.25 85 ASN A C 1
ATOM 680 O O . ASN A 1 85 ? 15.621 -5.403 -19.573 1.00 96.25 85 ASN A O 1
ATOM 684 N N . ARG A 1 86 ? 17.281 -5.312 -21.101 1.00 95.38 86 ARG A N 1
ATOM 685 C CA . ARG A 1 86 ? 17.292 -3.845 -21.206 1.00 95.38 86 ARG A CA 1
ATOM 686 C C . ARG A 1 86 ? 15.951 -3.303 -21.702 1.00 95.38 86 ARG A C 1
ATOM 688 O O . ARG A 1 86 ? 15.407 -2.403 -21.076 1.00 95.38 86 ARG A O 1
ATOM 695 N N . ALA A 1 87 ? 15.390 -3.876 -22.768 1.00 95.56 87 ALA A N 1
ATOM 696 C CA . ALA A 1 87 ? 14.106 -3.423 -23.308 1.00 95.56 87 ALA A CA 1
ATOM 697 C C . ALA A 1 87 ? 12.965 -3.532 -22.278 1.00 95.56 87 ALA A C 1
ATOM 699 O O . ALA A 1 87 ? 12.128 -2.636 -22.171 1.00 95.56 87 ALA A O 1
ATOM 700 N N . THR A 1 88 ? 12.953 -4.611 -21.491 1.00 95.19 88 THR A N 1
ATOM 701 C CA . THR A 1 88 ? 11.949 -4.839 -20.443 1.00 95.19 88 THR A CA 1
ATOM 702 C C . THR A 1 88 ? 12.110 -3.855 -19.287 1.00 95.19 88 THR A C 1
ATOM 704 O O . THR A 1 88 ? 11.125 -3.299 -18.806 1.00 95.19 88 THR A O 1
ATOM 707 N N . GLU A 1 89 ? 13.344 -3.617 -18.841 1.00 95.25 89 GLU A N 1
ATOM 708 C CA . GLU A 1 89 ? 13.637 -2.657 -17.773 1.00 95.25 89 GLU A CA 1
ATOM 709 C C . GLU A 1 89 ? 13.309 -1.216 -18.192 1.00 95.25 89 GLU A C 1
ATOM 711 O O . GLU A 1 89 ? 12.701 -0.480 -17.412 1.00 95.25 89 GLU A O 1
ATOM 716 N N . ASP A 1 90 ? 13.616 -0.838 -19.435 1.00 95.06 90 ASP A N 1
ATOM 717 C CA . ASP A 1 90 ? 13.274 0.473 -19.994 1.00 95.06 90 ASP A CA 1
ATOM 718 C C . ASP A 1 90 ? 11.749 0.660 -20.072 1.00 95.06 90 ASP A C 1
ATOM 720 O O . ASP A 1 90 ? 11.217 1.689 -19.633 1.00 95.06 90 ASP A O 1
ATOM 724 N N . TRP A 1 91 ? 11.019 -0.356 -20.547 1.00 94.75 91 TRP A N 1
ATOM 725 C CA . TRP A 1 91 ? 9.554 -0.335 -20.573 1.00 94.75 91 TRP A CA 1
ATOM 726 C C . TRP A 1 91 ? 8.959 -0.219 -19.163 1.00 94.75 91 TRP A C 1
ATOM 728 O O . TRP A 1 91 ? 8.117 0.647 -18.923 1.00 94.75 91 TRP A O 1
ATOM 738 N N . LEU A 1 92 ? 9.442 -1.018 -18.205 1.00 93.56 92 LEU A N 1
ATOM 739 C CA . LEU A 1 92 ? 8.995 -0.968 -16.810 1.00 93.56 92 LEU A CA 1
ATOM 740 C C . LEU A 1 92 ? 9.278 0.384 -16.156 1.00 93.56 92 LEU A C 1
ATOM 742 O O . LEU A 1 92 ? 8.450 0.875 -15.392 1.00 93.56 92 LEU A O 1
ATOM 746 N N . SER A 1 93 ? 10.421 1.003 -16.460 1.00 93.19 93 SER A N 1
ATOM 747 C CA . SER A 1 93 ? 10.757 2.333 -15.944 1.00 93.19 93 SER A CA 1
ATOM 748 C C . SER A 1 93 ? 9.797 3.409 -16.461 1.00 93.19 93 SER A C 1
ATOM 750 O O . SER A 1 93 ? 9.402 4.297 -15.707 1.00 93.19 93 SER A O 1
ATOM 752 N N . THR A 1 94 ? 9.359 3.282 -17.716 1.00 93.50 94 THR A N 1
ATOM 753 C CA . THR A 1 94 ? 8.373 4.176 -18.333 1.00 93.50 94 THR A CA 1
ATOM 754 C C . THR A 1 94 ? 6.988 3.943 -17.734 1.00 93.50 94 THR A C 1
ATOM 756 O O . THR A 1 94 ? 6.308 4.892 -17.346 1.00 93.50 94 THR A O 1
ATOM 759 N N . TRP A 1 95 ? 6.592 2.677 -17.587 1.00 93.81 95 TRP A N 1
ATOM 760 C CA . TRP A 1 95 ? 5.337 2.291 -16.945 1.00 93.81 95 TRP A CA 1
ATOM 761 C C . TRP A 1 95 ? 5.245 2.781 -15.498 1.00 93.81 95 TRP A C 1
ATOM 763 O O . TRP A 1 95 ? 4.210 3.301 -15.084 1.00 93.81 95 TRP A O 1
ATOM 773 N N . ALA A 1 96 ? 6.343 2.695 -14.745 1.00 94.19 96 ALA A N 1
ATOM 774 C CA . ALA A 1 96 ? 6.396 3.115 -13.352 1.00 94.19 96 ALA A CA 1
ATOM 775 C C . ALA A 1 96 ? 6.050 4.601 -13.146 1.00 94.19 96 ALA A C 1
ATOM 777 O O . ALA A 1 96 ? 5.623 4.975 -12.057 1.00 94.19 96 ALA A O 1
ATOM 778 N N . LEU A 1 97 ? 6.199 5.452 -14.165 1.00 93.31 97 LEU A N 1
ATOM 779 C CA . LEU A 1 97 ? 5.814 6.866 -14.095 1.00 93.31 97 LEU A CA 1
ATOM 780 C C . LEU A 1 97 ? 4.300 7.082 -14.245 1.00 93.31 97 LEU A C 1
ATOM 782 O O . LEU A 1 97 ? 3.782 8.087 -13.767 1.00 93.31 97 LEU A O 1
ATOM 786 N N . ALA A 1 98 ? 3.597 6.157 -14.901 1.00 91.88 98 ALA A N 1
ATOM 787 C CA . ALA A 1 98 ? 2.188 6.276 -15.272 1.00 91.88 98 ALA A CA 1
ATOM 788 C C . ALA A 1 98 ? 1.418 4.975 -14.981 1.00 91.88 98 ALA A C 1
ATOM 790 O O . ALA A 1 98 ? 0.741 4.426 -15.851 1.00 91.88 98 ALA A O 1
ATOM 791 N N . CYS A 1 99 ? 1.545 4.460 -13.755 1.00 92.81 99 CYS A N 1
ATOM 792 C CA . CYS A 1 99 ? 0.908 3.207 -13.347 1.00 92.81 99 CYS A CA 1
ATOM 793 C C . CYS A 1 99 ? -0.430 3.397 -12.615 1.00 92.81 99 CYS A C 1
ATOM 795 O O . CYS A 1 99 ? -1.210 2.457 -12.540 1.00 92.81 99 CYS A O 1
ATOM 797 N N . ASP A 1 100 ? -0.693 4.560 -12.016 1.00 94.81 100 ASP A N 1
ATOM 798 C CA . ASP A 1 100 ? -1.912 4.814 -11.237 1.00 94.81 100 ASP A CA 1
ATOM 799 C C . ASP A 1 100 ? -3.093 5.167 -12.150 1.00 94.81 100 ASP A C 1
ATOM 801 O O . ASP A 1 100 ? -2.982 6.062 -12.986 1.00 94.81 100 ASP A O 1
ATOM 805 N N . VAL A 1 101 ? -4.253 4.536 -11.932 1.00 93.06 101 VAL A N 1
ATOM 806 C CA . VAL A 1 101 ? -5.497 4.829 -12.677 1.00 93.06 101 VAL A CA 1
ATOM 807 C C . VAL A 1 101 ? -5.902 6.302 -12.568 1.00 93.06 101 VAL A C 1
ATOM 809 O O . VAL A 1 101 ? -6.497 6.858 -13.487 1.00 93.06 101 VAL A O 1
ATOM 812 N N . ARG A 1 102 ? -5.586 6.967 -11.449 1.00 90.50 102 ARG A N 1
ATOM 813 C CA . ARG A 1 102 ? -5.891 8.398 -11.269 1.00 90.50 102 ARG A CA 1
ATOM 814 C C . ARG A 1 102 ? -4.818 9.319 -11.854 1.00 90.50 102 ARG A C 1
ATOM 816 O O . ARG A 1 102 ? -5.042 10.527 -11.892 1.00 90.50 102 ARG A O 1
ATOM 823 N N . GLY A 1 103 ? -3.667 8.777 -12.252 1.00 90.81 103 GLY A N 1
ATOM 824 C CA . GLY A 1 103 ? -2.513 9.537 -12.729 1.00 90.81 103 GLY A CA 1
ATOM 825 C C . GLY A 1 103 ? -1.882 10.447 -11.670 1.00 90.81 103 GLY A C 1
ATOM 826 O O . GLY A 1 103 ? -1.271 11.451 -12.026 1.00 90.81 103 GLY A O 1
ATOM 827 N N . LEU A 1 104 ? -2.065 10.153 -10.375 1.00 91.94 104 LEU A N 1
ATOM 828 C CA . LEU A 1 104 ? -1.569 11.005 -9.286 1.00 91.94 104 LEU A CA 1
ATOM 829 C C . LEU A 1 104 ? -0.231 10.532 -8.723 1.00 91.94 104 LEU A C 1
ATOM 831 O O . LEU A 1 104 ? 0.545 11.349 -8.229 1.00 91.94 104 LEU A O 1
ATOM 835 N N . LEU A 1 105 ? 0.005 9.221 -8.731 1.00 94.19 105 LEU A N 1
ATOM 836 C CA . LEU A 1 105 ? 1.150 8.598 -8.077 1.00 94.19 105 LEU A CA 1
ATOM 837 C C . LEU A 1 105 ? 1.999 7.840 -9.096 1.00 94.19 105 LEU A C 1
ATOM 839 O O . LEU A 1 105 ? 1.470 7.101 -9.926 1.00 94.19 105 LEU A O 1
ATOM 843 N N . ASP A 1 106 ? 3.318 7.976 -8.976 1.00 94.31 106 ASP A N 1
ATOM 844 C CA . ASP A 1 106 ? 4.257 7.045 -9.595 1.00 94.31 106 ASP A CA 1
ATOM 845 C C . ASP A 1 106 ? 4.283 5.724 -8.808 1.00 94.31 106 ASP A C 1
ATOM 847 O O . ASP A 1 106 ? 3.795 5.618 -7.676 1.00 94.31 106 ASP A O 1
ATOM 851 N N . PHE A 1 107 ? 4.893 4.699 -9.389 1.00 94.81 107 PHE A N 1
ATOM 852 C CA . PHE A 1 107 ? 4.939 3.368 -8.799 1.00 94.81 107 PHE A CA 1
ATOM 853 C C . PHE A 1 107 ? 5.672 3.356 -7.455 1.00 94.81 107 PHE A C 1
ATOM 855 O O . PHE A 1 107 ? 5.252 2.661 -6.530 1.00 94.81 107 PHE A O 1
ATOM 862 N N . ASN A 1 108 ? 6.720 4.169 -7.298 1.00 93.94 108 ASN A N 1
ATOM 863 C CA . ASN A 1 108 ? 7.477 4.241 -6.048 1.00 93.94 108 ASN A CA 1
ATOM 864 C C . ASN A 1 108 ? 6.630 4.832 -4.914 1.00 93.94 108 ASN A C 1
ATOM 866 O O . ASN A 1 108 ? 6.617 4.303 -3.799 1.00 93.94 108 ASN A O 1
ATOM 870 N N . THR A 1 109 ? 5.890 5.908 -5.187 1.00 94.38 109 THR A N 1
ATOM 871 C CA . THR A 1 109 ? 4.976 6.497 -4.204 1.00 94.38 109 THR A CA 1
ATOM 872 C C . THR A 1 109 ? 3.805 5.562 -3.931 1.00 94.38 109 THR A C 1
ATOM 874 O O . THR A 1 109 ? 3.414 5.400 -2.774 1.00 94.38 109 THR A O 1
ATOM 877 N N . LEU A 1 110 ? 3.284 4.886 -4.957 1.00 95.50 110 LEU A N 1
ATOM 878 C CA . LEU A 1 110 ? 2.212 3.904 -4.814 1.00 95.50 110 LEU A CA 1
ATOM 879 C C . LEU A 1 110 ? 2.625 2.751 -3.889 1.00 95.50 110 LEU A C 1
ATOM 881 O O . LEU A 1 110 ? 1.864 2.407 -2.989 1.00 95.50 110 LEU A O 1
ATOM 885 N N . GLN A 1 111 ? 3.850 2.229 -4.013 1.00 95.38 111 GLN A N 1
ATOM 886 C CA . GLN A 1 111 ? 4.396 1.237 -3.078 1.00 95.38 111 GLN A CA 1
ATOM 887 C C . GLN A 1 111 ? 4.422 1.764 -1.639 1.00 95.38 111 GLN A C 1
ATOM 889 O O . GLN A 1 111 ? 3.943 1.096 -0.726 1.00 95.38 111 GLN A O 1
ATOM 894 N N . GLN A 1 112 ? 4.922 2.985 -1.417 1.00 95.69 112 GLN A N 1
ATOM 895 C CA . GLN A 1 112 ? 4.964 3.578 -0.076 1.00 95.69 112 GLN A CA 1
ATOM 896 C C . GLN A 1 112 ? 3.564 3.780 0.518 1.00 95.69 112 GLN A C 1
ATOM 898 O O . GLN A 1 112 ? 3.353 3.552 1.712 1.00 95.69 112 GLN A O 1
ATOM 903 N N . VAL A 1 113 ? 2.603 4.231 -0.291 1.00 94.94 113 VAL A N 1
ATOM 904 C CA . VAL A 1 113 ? 1.210 4.423 0.136 1.00 94.94 113 VAL A CA 1
ATOM 905 C C . VAL A 1 113 ? 0.557 3.078 0.440 1.00 94.94 113 VAL A C 1
ATOM 907 O O . VAL A 1 113 ? -0.080 2.950 1.487 1.00 94.94 113 VAL A O 1
ATOM 910 N N . ALA A 1 114 ? 0.765 2.071 -0.408 1.00 95.25 114 ALA A N 1
ATOM 911 C CA . ALA A 1 114 ? 0.262 0.720 -0.203 1.00 95.25 114 ALA A CA 1
ATOM 912 C C . ALA A 1 114 ? 0.820 0.116 1.093 1.00 95.25 114 ALA A C 1
ATOM 914 O O . ALA A 1 114 ? 0.043 -0.287 1.955 1.00 95.25 114 ALA A O 1
ATOM 915 N N . THR A 1 115 ? 2.141 0.145 1.304 1.00 95.69 115 THR A N 1
ATOM 916 C CA . THR A 1 115 ? 2.764 -0.379 2.531 1.00 95.69 115 THR A CA 1
ATOM 917 C C . THR A 1 115 ? 2.299 0.373 3.774 1.00 95.69 115 THR A C 1
ATOM 919 O O . THR A 1 115 ? 1.990 -0.251 4.785 1.00 95.69 115 THR A O 1
ATOM 922 N N . ARG A 1 116 ? 2.183 1.705 3.718 1.00 95.62 116 ARG A N 1
ATOM 923 C CA . ARG A 1 116 ? 1.660 2.494 4.846 1.00 95.62 116 ARG A CA 1
ATOM 924 C C . ARG A 1 116 ? 0.209 2.142 5.162 1.00 95.62 116 ARG A C 1
ATOM 926 O O . ARG A 1 116 ? -0.153 2.047 6.331 1.00 95.62 116 ARG A O 1
ATOM 933 N N . THR A 1 117 ? -0.611 1.959 4.129 1.00 95.25 117 THR A N 1
ATOM 934 C CA . THR A 1 117 ? -2.022 1.587 4.277 1.00 95.25 117 THR A CA 1
ATOM 935 C C . THR A 1 117 ? -2.133 0.188 4.858 1.00 95.25 117 THR A C 1
ATOM 937 O O . THR A 1 117 ? -2.853 0.013 5.828 1.00 95.25 117 THR A O 1
ATOM 940 N N . MET A 1 118 ? -1.341 -0.766 4.371 1.00 95.06 118 MET A N 1
ATOM 941 C CA . MET A 1 118 ? -1.261 -2.122 4.908 1.00 95.06 118 MET A CA 1
ATOM 942 C C . MET A 1 118 ? -0.805 -2.139 6.374 1.00 95.06 118 MET A C 1
ATOM 944 O O . MET A 1 118 ? -1.425 -2.796 7.193 1.00 95.06 118 MET A O 1
ATOM 948 N N . LEU A 1 119 ? 0.222 -1.376 6.757 1.00 95.06 119 LEU A N 1
ATOM 949 C CA . LEU A 1 119 ? 0.680 -1.334 8.155 1.00 95.06 119 LEU A CA 1
ATOM 950 C C . LEU A 1 119 ? -0.338 -0.682 9.106 1.00 95.06 119 LEU A C 1
ATOM 952 O O . LEU A 1 119 ? -0.377 -1.017 10.287 1.00 95.06 119 LEU A O 1
ATOM 956 N N . ARG A 1 120 ? -1.148 0.260 8.612 1.00 94.62 120 ARG A N 1
ATOM 957 C CA . ARG A 1 120 ? -2.176 0.957 9.401 1.00 94.62 120 ARG A CA 1
ATOM 958 C C . ARG A 1 120 ? -3.492 0.176 9.468 1.00 94.62 120 ARG A C 1
ATOM 960 O O . ARG A 1 120 ? -4.083 0.074 10.537 1.00 94.62 120 ARG A O 1
ATOM 967 N N . ASP A 1 121 ? -3.957 -0.320 8.325 1.00 91.88 121 ASP A N 1
ATOM 968 C CA . ASP A 1 121 ? -5.282 -0.918 8.119 1.00 91.88 121 ASP A CA 1
ATOM 969 C C . ASP A 1 121 ? -5.239 -2.456 8.015 1.00 91.88 121 ASP A C 1
ATOM 971 O O . ASP A 1 121 ? -6.275 -3.078 7.804 1.00 91.88 121 ASP A O 1
ATOM 975 N N . ASN A 1 122 ? -4.063 -3.069 8.191 1.00 88.06 122 ASN A N 1
ATOM 976 C CA . ASN A 1 122 ? -3.709 -4.483 7.968 1.00 88.06 122 ASN A CA 1
ATOM 977 C C . ASN A 1 122 ? -3.715 -4.944 6.507 1.00 88.06 122 ASN A C 1
ATOM 979 O O . ASN A 1 122 ? -2.915 -5.803 6.147 1.00 88.06 122 ASN A O 1
ATOM 983 N N . GLU A 1 123 ? -4.569 -4.375 5.660 1.00 89.06 123 GLU A N 1
ATOM 984 C CA . GLU A 1 123 ? -4.760 -4.868 4.299 1.00 89.06 123 GLU A CA 1
ATOM 985 C C . GLU A 1 123 ? -5.045 -3.738 3.302 1.00 89.06 123 GLU A C 1
ATOM 987 O O . GLU A 1 123 ? -5.621 -2.694 3.628 1.00 89.06 123 GLU A O 1
ATOM 992 N N . VAL A 1 124 ? -4.616 -3.954 2.062 1.00 93.50 124 VAL A N 1
ATOM 993 C CA . VAL A 1 124 ? -4.902 -3.103 0.908 1.00 93.50 124 VAL A CA 1
ATOM 994 C C . VAL A 1 124 ? -4.953 -3.985 -0.331 1.00 93.50 124 VAL A C 1
ATOM 996 O O . VAL A 1 124 ? -4.146 -4.901 -0.480 1.00 93.50 124 VAL A O 1
ATOM 999 N N . PHE A 1 125 ? -5.889 -3.696 -1.226 1.00 92.50 125 PHE A N 1
ATOM 1000 C CA . PHE A 1 125 ? -6.047 -4.423 -2.476 1.00 92.50 125 PHE A CA 1
ATOM 1001 C C . PHE A 1 125 ? -5.579 -3.572 -3.651 1.00 92.50 125 PHE A C 1
ATOM 1003 O O . PHE A 1 125 ? -5.671 -2.343 -3.632 1.00 92.50 125 PHE A O 1
ATOM 1010 N N . LEU A 1 126 ? -5.088 -4.243 -4.687 1.00 93.44 126 LEU A N 1
ATOM 1011 C CA . LEU A 1 126 ? -4.711 -3.637 -5.956 1.00 93.44 126 LEU A CA 1
ATOM 1012 C C . LEU A 1 126 ? -5.533 -4.298 -7.056 1.00 93.44 126 LEU A C 1
ATOM 1014 O O . LEU A 1 126 ? -5.406 -5.497 -7.296 1.00 93.44 126 LEU A O 1
ATOM 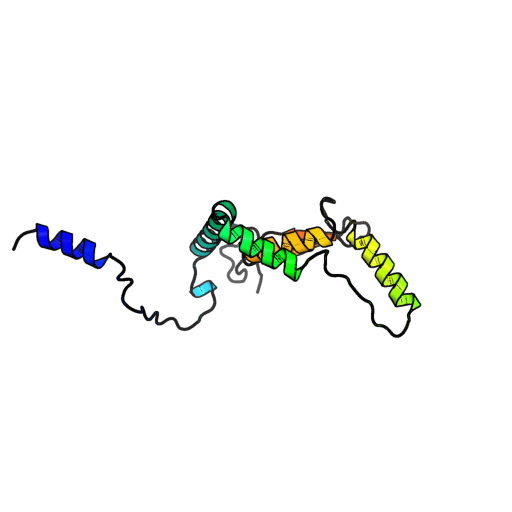1018 N N . LEU A 1 127 ? -6.381 -3.513 -7.711 1.00 92.88 127 LEU A N 1
ATOM 1019 C CA . LEU A 1 127 ? -7.058 -3.930 -8.929 1.00 92.88 127 LEU A CA 1
ATOM 1020 C C . LEU A 1 127 ? -6.134 -3.667 -10.114 1.00 92.88 127 LEU A C 1
ATOM 1022 O O . LEU A 1 127 ? -5.615 -2.559 -10.270 1.00 92.88 127 LEU A O 1
ATOM 1026 N N . LEU A 1 128 ? -5.953 -4.695 -10.938 1.00 93.31 128 LEU A N 1
ATOM 1027 C CA . LEU A 1 128 ? -5.316 -4.573 -12.241 1.00 93.31 128 LEU A CA 1
ATOM 1028 C C . LEU A 1 128 ? -6.377 -4.070 -13.218 1.00 93.31 128 LEU A C 1
ATOM 1030 O O . LEU A 1 128 ? -7.386 -4.740 -13.440 1.00 93.31 128 LEU A O 1
ATOM 1034 N N . ALA A 1 129 ? -6.166 -2.872 -13.741 1.00 91.12 129 ALA A N 1
ATOM 1035 C CA . ALA A 1 129 ? -7.093 -2.178 -14.615 1.00 91.12 129 ALA A CA 1
ATOM 1036 C C . ALA A 1 129 ? -6.425 -1.837 -15.950 1.00 91.12 129 ALA A C 1
ATOM 1038 O O . ALA A 1 129 ? -5.204 -1.888 -16.090 1.00 91.12 129 ALA A O 1
ATOM 1039 N N . ASP A 1 130 ? -7.251 -1.466 -16.918 1.00 88.12 130 ASP A N 1
ATOM 1040 C CA . ASP A 1 130 ? -6.848 -0.938 -18.215 1.00 88.12 130 ASP A CA 1
ATOM 1041 C C . ASP A 1 130 ? -7.797 0.220 -18.550 1.00 88.12 130 ASP A C 1
ATOM 1043 O O . ASP A 1 130 ? -8.997 0.144 -18.275 1.00 88.12 130 ASP A O 1
ATOM 1047 N N . ASN A 1 131 ? -7.257 1.297 -19.117 1.00 78.75 131 ASN A N 1
ATOM 1048 C CA . ASN A 1 131 ? -8.026 2.457 -19.567 1.00 78.75 131 ASN A CA 1
ATOM 1049 C C . ASN A 1 131 ? -8.657 2.260 -20.963 1.00 78.75 131 ASN A C 1
ATOM 1051 O O . ASN A 1 131 ? -9.200 3.200 -21.535 1.00 78.75 131 ASN A O 1
ATOM 1055 N N . GLY A 1 132 ? -8.588 1.043 -21.514 1.00 83.50 132 GLY A N 1
ATOM 1056 C CA . GLY A 1 132 ? -9.134 0.666 -22.821 1.00 83.50 132 GLY A CA 1
ATOM 1057 C C . GLY A 1 132 ? -8.103 0.680 -23.952 1.00 83.50 132 GLY A C 1
ATOM 1058 O O . GLY A 1 132 ? -8.395 0.193 -25.041 1.00 83.50 132 GLY A O 1
ATOM 1059 N N . ASP A 1 133 ? -6.898 1.177 -23.673 1.00 88.19 133 ASP A N 1
ATOM 1060 C CA . ASP A 1 133 ? -5.788 1.279 -24.626 1.00 88.19 133 ASP A CA 1
ATOM 1061 C C . ASP A 1 133 ? -4.782 0.118 -24.486 1.00 88.19 133 ASP A C 1
ATOM 1063 O O . ASP A 1 133 ? -3.735 0.114 -25.133 1.00 88.19 133 ASP A O 1
ATOM 1067 N N . GLY A 1 134 ? -5.057 -0.865 -23.620 1.00 87.38 134 GLY A N 1
ATOM 1068 C CA . GLY A 1 134 ? -4.130 -1.953 -23.300 1.00 87.38 134 GLY A CA 1
ATOM 1069 C C . GLY A 1 134 ? -3.019 -1.545 -22.332 1.00 87.38 134 GLY A C 1
ATOM 1070 O O . GLY A 1 134 ? -2.104 -2.334 -22.083 1.00 87.38 134 GLY A O 1
ATOM 1071 N N . TRP A 1 135 ? -3.061 -0.321 -21.794 1.00 91.62 135 TRP A N 1
ATOM 1072 C CA . TRP A 1 135 ? -2.053 0.167 -20.859 1.00 91.62 135 TRP A CA 1
ATOM 1073 C C . TRP A 1 135 ? -2.350 -0.352 -19.446 1.00 91.62 135 TRP A C 1
ATOM 1075 O O . TRP A 1 135 ? -3.403 -0.027 -18.891 1.00 91.62 135 TRP A O 1
ATOM 1085 N N . PRO A 1 136 ? -1.445 -1.135 -18.830 1.00 92.94 136 PRO A N 1
ATOM 1086 C CA . PRO A 1 136 ? -1.704 -1.722 -17.526 1.00 92.94 136 PRO A CA 1
ATOM 1087 C C . PRO A 1 136 ? -1.685 -0.644 -16.446 1.00 92.94 136 PRO A C 1
ATOM 1089 O O . PRO A 1 136 ? -0.696 0.067 -16.266 1.00 92.94 136 PRO A O 1
ATOM 1092 N N . MET A 1 137 ? -2.762 -0.557 -15.680 1.00 93.94 137 MET A N 1
ATOM 1093 C CA . MET A 1 137 ? -2.907 0.390 -14.584 1.00 93.94 137 MET A CA 1
ATOM 1094 C C . MET A 1 137 ? -3.240 -0.320 -13.274 1.00 93.94 137 MET A C 1
ATOM 1096 O O . MET A 1 137 ? -3.753 -1.439 -13.239 1.00 93.94 137 MET A O 1
ATOM 1100 N N . LEU A 1 138 ? -2.940 0.357 -12.174 1.00 94.56 138 LEU A N 1
ATOM 1101 C CA . LEU A 1 138 ? -3.162 -0.097 -10.814 1.00 94.56 138 LEU A CA 1
ATOM 1102 C C . LEU A 1 138 ? -4.148 0.836 -10.126 1.00 94.56 138 LEU A C 1
ATOM 1104 O O . LEU A 1 138 ? -3.957 2.052 -10.089 1.00 94.56 138 LEU A O 1
ATOM 1108 N N . GLN A 1 139 ? -5.180 0.255 -9.525 1.00 94.31 139 GLN A N 1
ATOM 1109 C CA . GLN A 1 139 ? -6.095 0.971 -8.648 1.00 9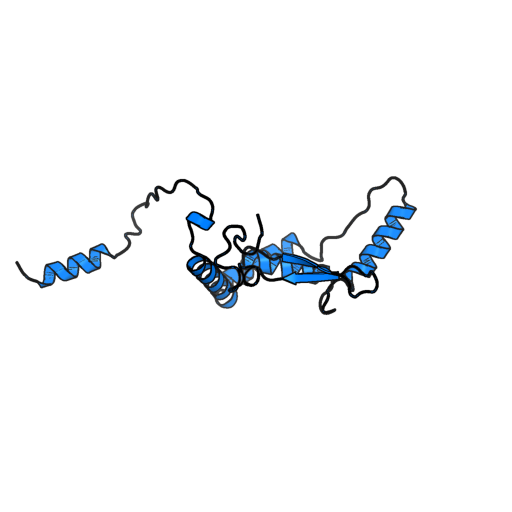4.31 139 GLN A CA 1
ATOM 1110 C C . GLN A 1 139 ? -6.011 0.395 -7.239 1.00 94.31 139 GLN A C 1
ATOM 1112 O O . GLN A 1 139 ? -6.370 -0.757 -6.996 1.00 94.31 139 GLN A O 1
ATOM 1117 N N . MET A 1 140 ? -5.579 1.222 -6.289 1.00 93.81 140 MET A N 1
ATOM 1118 C CA . MET A 1 140 ? -5.638 0.869 -4.873 1.00 93.81 140 MET A CA 1
ATOM 1119 C C . MET A 1 140 ? -7.080 0.903 -4.365 1.00 93.81 140 MET A C 1
ATOM 1121 O O . MET A 1 140 ? -7.803 1.884 -4.556 1.00 93.81 140 MET A O 1
ATOM 1125 N N . VAL A 1 141 ? -7.466 -0.155 -3.659 1.00 93.00 141 VAL A N 1
ATOM 1126 C CA . VAL A 1 141 ? -8.751 -0.283 -2.976 1.00 93.00 141 VAL A CA 1
ATOM 1127 C C . VAL A 1 141 ? -8.491 -0.566 -1.502 1.00 93.00 141 VAL A C 1
ATOM 1129 O O . VAL A 1 141 ? -7.790 -1.506 -1.133 1.00 93.00 141 VAL A O 1
ATOM 1132 N N . GLU A 1 142 ? -9.038 0.285 -0.640 1.00 90.06 142 GLU A N 1
ATOM 1133 C CA . GLU A 1 142 ? -8.911 0.131 0.808 1.00 90.06 142 GLU A CA 1
ATOM 1134 C C . GLU A 1 142 ? -9.747 -1.055 1.300 1.00 90.06 142 GLU A C 1
ATOM 1136 O O . GLU A 1 142 ? -10.898 -1.215 0.892 1.00 90.06 142 GLU A O 1
ATOM 1141 N N . ALA A 1 143 ? -9.207 -1.831 2.243 1.00 87.50 143 ALA A N 1
ATOM 1142 C CA . ALA A 1 143 ? -9.835 -3.070 2.700 1.00 87.50 143 ALA A CA 1
ATOM 1143 C C . ALA A 1 143 ? -11.252 -2.893 3.264 1.00 87.50 143 ALA A C 1
ATOM 1145 O O . ALA A 1 143 ? -12.100 -3.758 3.089 1.00 87.50 143 ALA A O 1
ATOM 1146 N N . HIS A 1 144 ? -11.562 -1.744 3.871 1.00 86.44 144 HIS A N 1
ATOM 1147 C CA . HIS A 1 144 ? -12.902 -1.481 4.410 1.00 86.44 144 HIS A CA 1
ATOM 1148 C C . HIS A 1 144 ? -14.004 -1.373 3.348 1.00 86.44 144 HIS A C 1
ATOM 1150 O O . HIS A 1 144 ? -15.177 -1.347 3.709 1.00 86.44 144 HIS A O 1
ATOM 1156 N N . ARG A 1 145 ? -13.642 -1.247 2.066 1.00 87.12 145 ARG A N 1
ATOM 1157 C CA . ARG A 1 145 ? -14.592 -1.260 0.946 1.00 87.12 145 ARG A CA 1
ATOM 1158 C C . ARG A 1 145 ? -14.859 -2.671 0.426 1.00 87.12 145 ARG A C 1
ATOM 1160 O O . ARG A 1 145 ? -15.815 -2.863 -0.318 1.00 87.12 145 ARG A O 1
ATOM 1167 N N . CYS A 1 146 ? -14.020 -3.633 0.796 1.00 86.44 146 CYS A N 1
ATOM 1168 C CA . CYS A 1 146 ? -14.158 -5.034 0.432 1.00 86.44 146 CYS A CA 1
ATOM 1169 C C . CYS A 1 146 ? -14.983 -5.743 1.510 1.00 86.44 146 CYS A C 1
ATOM 1171 O O . CYS A 1 146 ? -14.444 -6.327 2.445 1.00 86.44 146 CYS A O 1
ATOM 1173 N N . GLU A 1 147 ? -16.304 -5.644 1.401 1.00 84.88 147 GLU A N 1
ATOM 1174 C CA . GLU A 1 147 ? -17.239 -6.362 2.265 1.00 84.88 147 GLU A CA 1
ATOM 1175 C C . GLU A 1 147 ? -18.401 -6.941 1.457 1.00 84.88 147 GLU A C 1
ATOM 1177 O O . GLU A 1 147 ? -18.628 -6.548 0.310 1.00 84.88 147 GLU A O 1
ATOM 1182 N N . THR A 1 148 ? -19.138 -7.893 2.041 1.00 86.56 148 THR A N 1
ATOM 1183 C CA . THR A 1 148 ? -20.345 -8.429 1.404 1.00 86.56 148 THR A CA 1
ATOM 1184 C C . THR A 1 148 ? -21.348 -7.289 1.204 1.00 86.56 148 THR A C 1
ATOM 1186 O O . THR A 1 148 ? -21.777 -6.695 2.196 1.00 86.56 148 THR A O 1
ATOM 1189 N N . PRO A 1 149 ? -21.746 -6.981 -0.045 1.00 86.12 149 PRO A N 1
ATOM 1190 C CA . PRO A 1 149 ? -22.710 -5.922 -0.309 1.00 86.12 149 PRO A CA 1
ATOM 1191 C C . PRO A 1 149 ? -24.054 -6.196 0.367 1.00 86.12 149 PRO A C 1
ATOM 1193 O O . PRO A 1 149 ? -24.461 -7.353 0.485 1.00 86.12 149 PRO A O 1
ATOM 1196 N N . ASP A 1 150 ? -24.791 -5.142 0.721 1.00 86.06 150 ASP A N 1
ATOM 1197 C CA . ASP A 1 150 ? -26.078 -5.255 1.427 1.00 86.06 150 ASP A CA 1
ATOM 1198 C C . ASP A 1 150 ? -27.079 -6.184 0.724 1.00 86.06 150 ASP A C 1
ATOM 1200 O O . ASP A 1 150 ? -27.752 -6.990 1.364 1.00 86.06 150 ASP A O 1
ATOM 1204 N N . TYR A 1 151 ? -27.115 -6.149 -0.610 1.00 88.25 151 TYR A N 1
ATOM 1205 C CA . TYR A 1 151 ? -27.996 -6.992 -1.422 1.00 88.25 151 TYR A CA 1
ATOM 1206 C C . TYR A 1 151 ? -27.570 -8.475 -1.492 1.00 88.25 151 TYR A C 1
ATOM 1208 O O . TYR A 1 151 ? -28.325 -9.295 -2.010 1.00 88.25 151 TYR A O 1
ATOM 1216 N N . LEU A 1 152 ? -26.387 -8.838 -0.976 1.00 86.88 152 LEU A N 1
ATOM 1217 C CA . LEU A 1 152 ? -25.860 -10.210 -0.918 1.00 86.88 152 LEU A CA 1
ATOM 1218 C C . LEU A 1 152 ? -25.687 -10.738 0.513 1.00 86.88 152 LEU A C 1
ATOM 1220 O O . LEU A 1 152 ? -25.211 -11.856 0.678 1.00 86.88 152 LEU A O 1
ATOM 1224 N N . GLN A 1 153 ? -26.095 -10.001 1.552 1.00 80.50 153 GLN A N 1
ATOM 1225 C CA . GLN A 1 153 ? -25.893 -10.424 2.950 1.00 80.50 153 GLN A CA 1
ATOM 1226 C C . GLN A 1 153 ? -26.551 -11.773 3.306 1.00 80.50 153 GLN A C 1
ATOM 1228 O O . GLN A 1 153 ? -26.098 -12.453 4.223 1.00 80.50 153 GLN A O 1
ATOM 1233 N N . GLY A 1 154 ? -27.611 -12.174 2.595 1.00 81.81 154 GLY A N 1
ATOM 1234 C CA . GLY A 1 154 ? -28.282 -13.466 2.788 1.00 81.81 154 GLY A CA 1
ATOM 1235 C C . GLY A 1 154 ? -27.675 -14.631 1.996 1.00 81.81 154 GLY A C 1
ATOM 1236 O O . GLY A 1 154 ? -28.068 -15.781 2.204 1.00 81.81 154 GLY A O 1
ATOM 1237 N N . GLU A 1 155 ? -26.740 -14.357 1.084 1.00 86.69 155 GLU A N 1
ATOM 1238 C CA . GLU A 1 155 ? -26.145 -15.368 0.215 1.00 86.69 155 GLU A CA 1
ATOM 1239 C C . GLU A 1 155 ? -25.043 -16.126 0.959 1.00 86.69 155 GLU A C 1
ATOM 1241 O O . GLU A 1 155 ? -23.955 -15.609 1.201 1.00 86.69 155 GLU A O 1
ATOM 1246 N N . LYS A 1 156 ? -25.301 -17.396 1.289 1.00 83.44 156 LYS A N 1
ATOM 1247 C CA . LYS A 1 156 ? -24.357 -18.232 2.053 1.00 83.44 156 LYS A CA 1
ATOM 1248 C C . LYS A 1 156 ? -23.045 -18.498 1.314 1.00 83.44 156 LYS A C 1
ATOM 1250 O O . LYS A 1 156 ? -22.067 -18.875 1.952 1.00 83.44 156 LYS A O 1
ATOM 1255 N N . ARG A 1 157 ? -23.033 -18.340 -0.012 1.00 86.88 157 ARG A N 1
ATOM 1256 C CA . ARG A 1 157 ? -21.840 -18.509 -0.851 1.00 86.88 157 ARG A CA 1
ATOM 1257 C C . ARG A 1 157 ? -20.990 -17.248 -0.969 1.00 86.88 157 ARG A C 1
ATOM 1259 O O . ARG A 1 157 ? -19.941 -17.313 -1.592 1.00 86.88 157 ARG A O 1
ATOM 1266 N N . VAL A 1 158 ? -21.422 -16.108 -0.427 1.00 84.06 158 VAL A N 1
ATOM 1267 C CA . VAL A 1 158 ? -20.653 -14.856 -0.467 1.00 84.06 158 VAL A CA 1
ATOM 1268 C C . VAL A 1 158 ? -20.208 -14.498 0.946 1.00 84.06 158 VAL A C 1
ATOM 1270 O O . VAL A 1 158 ? -21.010 -14.119 1.795 1.00 84.06 158 VAL A O 1
ATOM 1273 N N . ILE A 1 159 ? -18.909 -14.621 1.194 1.00 78.00 159 ILE A N 1
ATOM 1274 C CA . ILE A 1 159 ? -18.279 -14.421 2.498 1.00 78.00 159 ILE A CA 1
ATOM 1275 C C . ILE A 1 159 ? -17.304 -13.253 2.373 1.00 78.00 159 ILE A C 1
ATOM 1277 O O . ILE A 1 159 ? -16.374 -13.320 1.577 1.00 78.00 159 ILE A O 1
ATOM 1281 N N . ASP A 1 160 ? -17.529 -12.183 3.140 1.00 75.69 160 ASP A N 1
ATOM 1282 C CA . ASP A 1 160 ? -16.709 -10.960 3.136 1.00 75.69 160 ASP A CA 1
ATOM 1283 C C . ASP A 1 160 ? -16.412 -10.432 1.710 1.00 75.69 160 ASP A C 1
ATOM 1285 O O . ASP A 1 160 ? -15.308 -10.004 1.388 1.00 75.69 160 ASP A O 1
ATOM 1289 N N . GLY A 1 161 ? -17.416 -10.482 0.825 1.00 78.06 161 GLY A N 1
ATOM 1290 C CA . GLY A 1 161 ? -17.308 -10.049 -0.577 1.00 78.06 161 GLY A CA 1
ATOM 1291 C C . GLY A 1 161 ? -16.695 -11.075 -1.543 1.00 78.06 161 GLY A C 1
ATOM 1292 O O . GLY A 1 161 ? -16.734 -10.861 -2.754 1.00 78.06 161 GLY A O 1
ATOM 1293 N N . VAL A 1 162 ? -16.199 -12.213 -1.051 1.00 80.44 162 VAL A N 1
ATOM 1294 C CA . VAL A 1 162 ? -15.652 -13.310 -1.864 1.00 80.44 162 VAL A CA 1
ATOM 1295 C C . VAL A 1 162 ? -16.711 -14.385 -2.076 1.00 80.44 162 VAL A C 1
ATOM 1297 O O . VAL A 1 162 ? -17.348 -14.844 -1.130 1.00 80.44 162 VAL A O 1
ATOM 1300 N N . ARG A 1 163 ? -16.905 -14.813 -3.327 1.00 84.00 163 ARG A N 1
ATOM 1301 C CA . ARG A 1 163 ? -17.795 -15.933 -3.652 1.00 84.00 163 ARG A CA 1
ATOM 1302 C C . ARG A 1 163 ? -17.020 -17.253 -3.606 1.00 84.00 163 ARG A C 1
ATOM 1304 O O . ARG A 1 163 ? -16.053 -17.392 -4.351 1.00 84.00 163 ARG A O 1
ATOM 1311 N N . VAL A 1 164 ? -17.459 -18.181 -2.754 1.00 81.19 164 VAL A N 1
ATOM 1312 C CA . VAL A 1 164 ? -16.880 -19.524 -2.545 1.00 81.19 164 VAL A CA 1
ATOM 1313 C C . VAL A 1 164 ? -17.702 -20.591 -3.261 1.00 81.19 164 VAL A C 1
ATOM 1315 O O . VAL A 1 164 ? -18.953 -20.476 -3.272 1.00 81.19 164 VAL A O 1
#

Radius of gyration: 24.23 Å; chains: 1; bounding box: 49×34×82 Å